Protein AF-A0A0A2C3P9-F1 (afdb_monomer_lite)

Foldseek 3Di:
DDFAALVVVCVVLVPPDSVLVVVCVVVPQQVQQWDADPNDTTGDQDDPPDDGPSVSSVVVQVPDPPDDDDPPPPPDD

Structure (mmCIF, N/CA/C/O backbone):
data_AF-A0A0A2C3P9-F1
#
_entry.id   AF-A0A0A2C3P9-F1
#
loop_
_atom_site.group_PDB
_atom_site.id
_atom_site.type_symbol
_atom_site.label_atom_id
_atom_site.label_alt_id
_atom_site.label_comp_id
_atom_site.label_asym_id
_atom_site.label_entity_id
_atom_site.label_seq_id
_atom_site.pdbx_PDB_ins_code
_atom_site.Cartn_x
_atom_site.Cartn_y
_atom_site.Cartn_z
_atom_site.occupancy
_atom_site.B_iso_or_equiv
_atom_site.auth_seq_id
_atom_site.auth_comp_id
_atom_site.auth_asym_id
_atom_site.auth_atom_id
_atom_site.pdbx_PDB_model_num
ATOM 1 N N . MET A 1 1 ? 0.543 -5.833 15.763 1.00 56.69 1 MET A N 1
ATOM 2 C CA . MET A 1 1 ? 1.360 -5.435 14.593 1.00 56.69 1 MET A CA 1
ATOM 3 C C . MET A 1 1 ? 0.793 -4.152 13.990 1.00 56.69 1 MET A C 1
ATOM 5 O O . MET A 1 1 ? -0.417 -3.976 14.099 1.00 56.69 1 MET A O 1
ATOM 9 N N . PRO A 1 2 ? 1.610 -3.241 13.424 1.00 76.56 2 PRO A N 1
ATOM 10 C CA . PRO A 1 2 ? 1.123 -1.941 12.977 1.00 76.56 2 PRO A CA 1
ATOM 11 C C . PRO A 1 2 ? 0.371 -2.074 11.650 1.00 76.56 2 PRO A C 1
ATOM 13 O O . PRO A 1 2 ? 0.962 -2.316 10.600 1.00 76.56 2 PRO A O 1
ATOM 16 N N . PHE A 1 3 ? -0.945 -1.903 11.709 1.00 84.00 3 PHE A N 1
ATOM 17 C CA . PHE A 1 3 ? -1.758 -1.645 10.531 1.00 84.00 3 PHE A CA 1
ATOM 18 C C . PHE A 1 3 ? -1.482 -0.218 10.068 1.00 84.00 3 PHE A C 1
ATOM 20 O O . PHE A 1 3 ? -1.712 0.733 10.814 1.00 84.00 3 PHE A O 1
ATOM 27 N N . CYS A 1 4 ? -0.983 -0.061 8.849 1.00 87.75 4 CYS A N 1
ATOM 28 C CA . CYS A 1 4 ? -0.615 1.247 8.320 1.00 87.75 4 CYS A CA 1
ATOM 29 C C . CYS A 1 4 ? -1.643 1.712 7.299 1.00 87.75 4 CYS A C 1
ATOM 31 O O . CYS A 1 4 ? -2.181 0.927 6.518 1.00 87.75 4 CYS A O 1
ATOM 33 N N . THR A 1 5 ? -1.926 3.009 7.265 1.00 89.31 5 THR A N 1
ATOM 34 C CA . THR A 1 5 ? -2.692 3.563 6.146 1.00 89.31 5 THR A CA 1
ATOM 35 C C . THR A 1 5 ? -1.870 3.488 4.859 1.00 89.31 5 THR A C 1
ATOM 37 O O . THR A 1 5 ? -0.643 3.496 4.889 1.00 89.31 5 THR A O 1
ATOM 40 N N . PHE A 1 6 ? -2.527 3.520 3.698 1.00 85.62 6 PHE A N 1
ATOM 41 C CA . PHE A 1 6 ? -1.841 3.562 2.398 1.00 85.62 6 PHE A CA 1
ATOM 42 C C . PHE A 1 6 ? -0.791 4.681 2.303 1.00 85.62 6 PHE A C 1
ATOM 44 O O . PHE A 1 6 ? 0.244 4.517 1.661 1.00 85.62 6 PHE A O 1
ATOM 51 N N . SER A 1 7 ? -1.052 5.826 2.940 1.00 84.88 7 SER A N 1
ATOM 52 C CA . SER A 1 7 ? -0.119 6.954 2.978 1.00 84.88 7 SER A CA 1
ATOM 53 C C . SER A 1 7 ? 1.119 6.645 3.817 1.00 84.88 7 SER A C 1
ATOM 55 O O . SER A 1 7 ? 2.225 6.982 3.405 1.00 84.88 7 SER A O 1
ATOM 57 N N . GLU A 1 8 ? 0.949 6.006 4.972 1.00 86.81 8 GLU A N 1
ATOM 58 C CA . GLU A 1 8 ? 2.062 5.598 5.833 1.00 86.81 8 GLU A CA 1
ATOM 59 C C . GLU A 1 8 ? 2.863 4.472 5.196 1.00 86.81 8 GLU A C 1
ATOM 61 O O . GLU A 1 8 ? 4.081 4.575 5.113 1.00 86.81 8 GLU A O 1
ATOM 66 N N . THR A 1 9 ? 2.193 3.458 4.646 1.00 87.94 9 THR A N 1
ATOM 67 C CA . THR 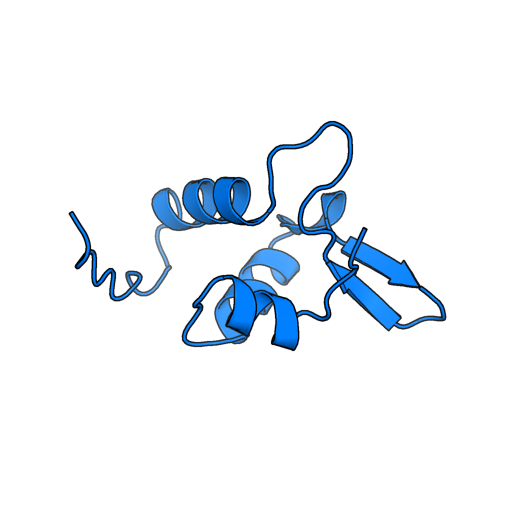A 1 9 ? 2.836 2.372 3.902 1.00 87.94 9 THR A CA 1
ATOM 68 C C . THR A 1 9 ? 3.676 2.910 2.747 1.00 87.94 9 THR A C 1
ATOM 70 O O . THR A 1 9 ? 4.800 2.460 2.555 1.00 87.94 9 THR A O 1
ATOM 73 N N . ALA A 1 10 ? 3.188 3.910 2.002 1.00 84.75 10 ALA A N 1
ATOM 74 C CA . ALA A 1 10 ? 3.975 4.533 0.938 1.00 84.75 10 ALA A CA 1
ATOM 75 C C . ALA A 1 10 ? 5.273 5.161 1.469 1.00 84.75 10 ALA A C 1
ATOM 77 O O . ALA A 1 10 ? 6.319 4.985 0.851 1.00 84.75 10 ALA A O 1
ATOM 78 N N . ARG A 1 11 ? 5.217 5.851 2.616 1.00 83.81 11 ARG A N 1
ATOM 79 C CA . ARG A 1 11 ? 6.403 6.459 3.240 1.00 83.81 11 ARG A CA 1
ATOM 80 C C . ARG A 1 11 ? 7.365 5.407 3.784 1.00 83.81 11 ARG A C 1
ATOM 82 O O . ARG A 1 11 ? 8.550 5.485 3.492 1.00 83.81 11 ARG A O 1
ATOM 89 N N . ILE A 1 12 ? 6.852 4.422 4.523 1.00 85.44 12 ILE A N 1
ATOM 90 C CA . ILE A 1 12 ? 7.642 3.343 5.140 1.00 85.44 12 ILE A CA 1
ATOM 91 C C . ILE A 1 12 ? 8.395 2.546 4.071 1.00 85.44 12 ILE A C 1
ATOM 93 O O . ILE A 1 12 ? 9.561 2.220 4.249 1.00 85.44 12 ILE A O 1
ATOM 97 N N . LEU A 1 13 ? 7.742 2.263 2.942 1.00 82.56 13 LEU A N 1
ATOM 98 C CA . LEU A 1 13 ? 8.322 1.482 1.849 1.00 82.56 13 LEU A CA 1
ATOM 99 C C . LEU A 1 13 ? 9.122 2.329 0.839 1.00 82.56 13 LEU A C 1
ATOM 101 O O . LEU A 1 13 ? 9.603 1.801 -0.164 1.00 82.56 13 LEU A O 1
ATOM 105 N N . GLY A 1 14 ? 9.250 3.641 1.068 1.00 81.88 14 GLY A N 1
ATOM 106 C CA . GLY A 1 14 ? 10.023 4.542 0.208 1.00 81.88 14 GLY A CA 1
ATOM 107 C C . GLY A 1 14 ? 9.409 4.792 -1.175 1.00 81.88 14 GLY A C 1
ATOM 108 O O . GLY A 1 14 ? 10.120 5.140 -2.118 1.00 81.88 14 GLY A O 1
ATOM 109 N N . TYR A 1 15 ? 8.095 4.617 -1.341 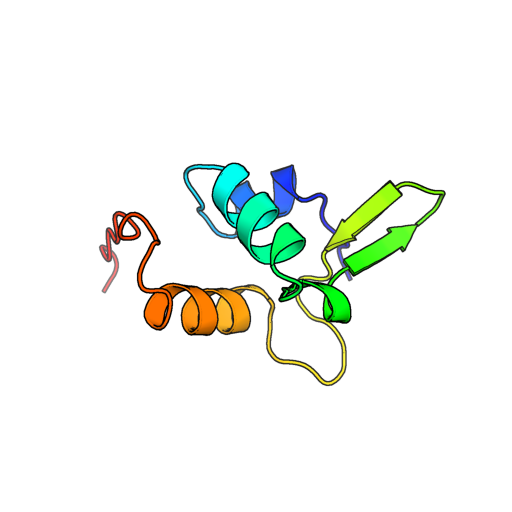1.00 80.00 15 TYR A N 1
ATOM 110 C CA . TYR A 1 15 ? 7.422 4.937 -2.599 1.00 80.00 15 TYR A CA 1
ATOM 111 C C . TYR A 1 15 ? 7.259 6.447 -2.762 1.00 80.00 15 TYR A C 1
ATOM 113 O O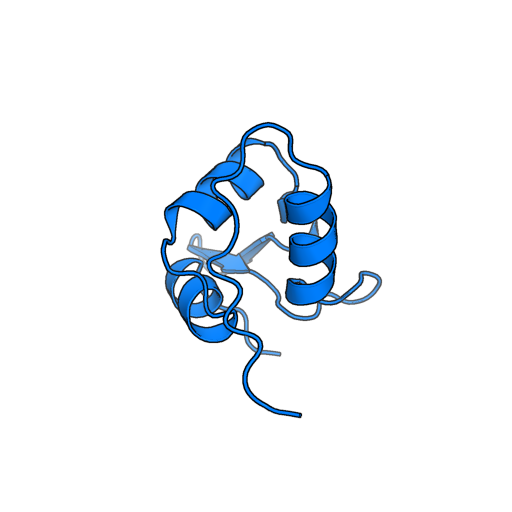 . TYR A 1 15 ? 6.597 7.106 -1.963 1.00 80.00 15 TYR A O 1
ATOM 121 N N . SER A 1 16 ? 7.763 6.983 -3.877 1.00 68.69 16 SER A N 1
ATOM 122 C CA . SER A 1 16 ? 7.629 8.408 -4.214 1.00 68.69 16 SER A CA 1
ATOM 123 C C . SER A 1 16 ? 6.176 8.851 -4.413 1.00 68.69 16 SER A C 1
ATOM 125 O O . SER A 1 16 ? 5.877 10.038 -4.323 1.00 68.69 16 SER A O 1
ATOM 127 N N . SER A 1 17 ? 5.255 7.921 -4.696 1.00 71.81 17 SER A N 1
ATOM 128 C CA . SER A 1 17 ? 3.841 8.243 -4.876 1.00 71.81 17 SER A CA 1
ATOM 129 C C . SER A 1 17 ? 2.905 7.176 -4.321 1.00 71.81 17 SER A C 1
ATOM 131 O O . SER A 1 17 ? 3.016 5.987 -4.625 1.00 71.81 17 SER A O 1
ATOM 133 N N . ARG A 1 18 ? 1.890 7.640 -3.583 1.00 83.00 18 ARG A N 1
ATOM 134 C CA . ARG A 1 18 ? 0.751 6.828 -3.118 1.00 83.00 18 ARG A CA 1
ATOM 135 C C . ARG A 1 18 ? -0.010 6.194 -4.284 1.00 83.00 18 ARG A C 1
ATOM 137 O O . ARG A 1 18 ? -0.618 5.139 -4.119 1.00 83.00 18 ARG A O 1
ATOM 144 N N . SER A 1 19 ? 0.037 6.817 -5.463 1.00 81.25 19 SER A N 1
ATOM 145 C CA . SER A 1 19 ? -0.662 6.363 -6.666 1.00 81.25 19 SER A CA 1
ATOM 146 C C . SER A 1 19 ? -0.268 4.944 -7.076 1.00 81.25 19 SER A C 1
ATOM 148 O O . SER A 1 19 ? -1.116 4.213 -7.580 1.00 81.25 19 SER A O 1
ATOM 150 N N . THR A 1 20 ? 0.974 4.520 -6.819 1.00 80.06 20 THR A N 1
ATOM 151 C CA . THR A 1 20 ? 1.425 3.146 -7.094 1.00 80.06 20 THR A CA 1
ATOM 152 C C . THR A 1 20 ? 0.647 2.137 -6.253 1.00 80.06 20 THR A C 1
ATOM 154 O O . THR A 1 20 ? 0.071 1.204 -6.805 1.00 80.06 20 THR A O 1
ATOM 157 N N . LEU A 1 21 ? 0.527 2.364 -4.941 1.00 84.06 21 LEU A N 1
ATOM 158 C CA . LEU A 1 21 ? -0.247 1.483 -4.061 1.00 84.06 21 LEU A CA 1
ATOM 159 C C . LEU A 1 21 ? -1.734 1.466 -4.431 1.00 84.06 21 LEU A C 1
ATOM 161 O O . LEU A 1 21 ? -2.345 0.401 -4.443 1.00 84.06 21 LEU A O 1
ATOM 165 N N . TYR A 1 22 ? -2.317 2.613 -4.793 1.00 86.62 22 TYR A N 1
ATOM 166 C CA . TYR A 1 22 ? -3.714 2.666 -5.241 1.00 86.62 22 TYR A CA 1
ATOM 167 C C . TYR A 1 22 ? -3.951 1.922 -6.561 1.00 86.62 22 TYR A C 1
ATOM 169 O O . TYR A 1 22 ? -4.986 1.272 -6.697 1.00 86.62 22 TYR A O 1
ATOM 177 N N . LYS A 1 23 ? -3.007 1.962 -7.511 1.00 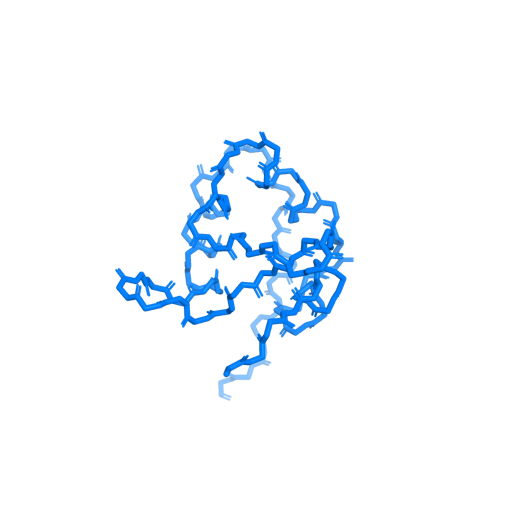84.94 23 LYS A N 1
ATOM 178 C CA . LYS A 1 23 ? -3.075 1.159 -8.745 1.00 84.94 23 LYS A CA 1
ATOM 179 C C . LYS A 1 23 ? -3.008 -0.334 -8.426 1.00 84.94 23 LYS A C 1
ATOM 181 O O . LYS A 1 23 ? -3.905 -1.076 -8.802 1.00 84.94 23 LYS A O 1
ATOM 186 N N . VAL A 1 24 ? -2.006 -0.754 -7.653 1.00 84.62 24 VAL A N 1
ATOM 187 C CA . VAL A 1 24 ? -1.821 -2.162 -7.259 1.00 84.62 24 VAL A CA 1
ATOM 188 C C . VAL A 1 24 ? -3.040 -2.689 -6.486 1.00 84.62 24 VAL A C 1
ATOM 190 O O . VAL A 1 24 ? -3.481 -3.814 -6.722 1.00 84.62 24 VAL A O 1
ATOM 193 N N . ARG A 1 25 ? -3.652 -1.851 -5.639 1.00 87.25 25 ARG A N 1
ATOM 194 C CA . ARG A 1 25 ? -4.936 -2.131 -4.984 1.00 87.25 25 ARG A CA 1
ATOM 195 C C . ARG A 1 25 ? -6.085 -2.288 -5.979 1.00 87.25 25 ARG A C 1
ATOM 197 O O . ARG A 1 25 ? -6.823 -3.262 -5.885 1.00 87.25 25 ARG A O 1
ATOM 204 N N . LYS A 1 26 ? -6.261 -1.329 -6.898 1.00 86.00 26 LYS A N 1
ATOM 205 C CA . LYS A 1 26 ? -7.333 -1.344 -7.911 1.00 86.00 26 LYS A CA 1
ATOM 206 C C . LYS A 1 26 ? -7.269 -2.613 -8.759 1.00 86.00 26 LYS A C 1
ATOM 208 O O . LYS A 1 26 ? -8.300 -3.209 -9.040 1.00 86.00 26 LYS A O 1
ATOM 213 N N . ASP A 1 27 ? -6.058 -3.043 -9.081 1.00 83.75 27 ASP A N 1
ATOM 214 C CA . ASP A 1 27 ? -5.789 -4.253 -9.852 1.00 83.75 27 ASP A CA 1
ATOM 215 C C . ASP A 1 27 ? -5.923 -5.546 -9.012 1.00 83.75 27 ASP A C 1
ATOM 217 O O . ASP A 1 27 ? -5.719 -6.639 -9.526 1.00 83.75 27 ASP A O 1
ATOM 221 N N . GLY A 1 28 ? -6.272 -5.442 -7.723 1.00 86.19 28 GLY A N 1
ATOM 222 C CA . GLY A 1 28 ? -6.643 -6.572 -6.864 1.00 86.19 28 GLY A CA 1
ATOM 223 C C . GLY A 1 28 ? -5.495 -7.257 -6.120 1.00 86.19 28 GLY A C 1
ATOM 224 O O . GLY A 1 28 ? -5.745 -8.196 -5.368 1.00 86.19 28 GLY A O 1
ATOM 225 N N . TRP A 1 29 ? -4.258 -6.781 -6.255 1.00 86.62 29 TRP A N 1
ATOM 226 C CA . TRP A 1 29 ? -3.069 -7.460 -5.719 1.00 86.62 29 TRP A CA 1
ATOM 227 C C . TRP A 1 29 ? -2.849 -7.281 -4.211 1.00 86.62 29 TRP A C 1
ATOM 229 O O . TRP A 1 29 ? -2.034 -7.991 -3.623 1.00 86.62 29 TRP A O 1
ATOM 239 N N . LEU A 1 30 ? -3.555 -6.332 -3.583 1.00 88.06 30 LEU A N 1
ATOM 240 C CA . LEU A 1 30 ? -3.442 -6.036 -2.148 1.00 88.06 30 LEU A CA 1
ATOM 241 C C . LEU A 1 30 ? -4.549 -6.661 -1.294 1.00 88.06 30 LEU A C 1
ATOM 243 O O . LEU A 1 30 ? -4.562 -6.435 -0.091 1.00 88.06 30 LEU A O 1
ATOM 247 N N . LYS A 1 31 ? -5.454 -7.464 -1.871 1.00 87.56 31 LYS A N 1
ATOM 248 C CA . LYS A 1 31 ? -6.616 -8.010 -1.145 1.00 87.56 31 LYS A CA 1
ATOM 249 C C . LYS A 1 31 ? -6.240 -8.763 0.135 1.00 87.56 31 LYS A C 1
ATOM 251 O O . LYS A 1 31 ? -6.882 -8.563 1.154 1.00 87.56 31 LYS A O 1
ATOM 256 N N . HIS A 1 32 ? -5.182 -9.574 0.094 1.00 87.06 32 HIS A N 1
ATOM 257 C CA . HIS A 1 32 ? -4.697 -10.346 1.250 1.00 87.06 32 HIS A CA 1
ATOM 258 C C . HIS A 1 32 ? -3.993 -9.495 2.320 1.00 87.06 32 HIS A C 1
ATOM 260 O O . HIS A 1 32 ? -3.739 -9.974 3.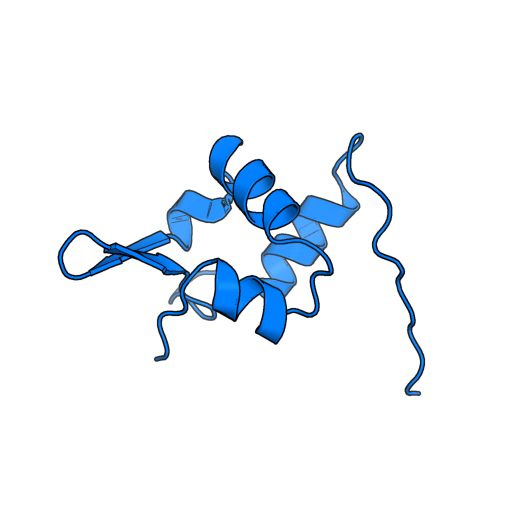419 1.00 87.06 32 HIS A O 1
ATOM 266 N N . TYR A 1 33 ? -3.678 -8.242 1.993 1.00 89.69 33 TYR A N 1
ATOM 267 C CA . TYR A 1 33 ? -2.985 -7.294 2.861 1.00 89.69 33 TYR A CA 1
ATOM 268 C C . TYR A 1 33 ? -3.930 -6.201 3.380 1.00 89.69 33 TYR A C 1
ATOM 270 O O . TYR A 1 33 ? -3.574 -5.482 4.307 1.00 89.69 33 TYR A O 1
ATOM 278 N N . GLU A 1 34 ? -5.121 -6.042 2.790 1.00 90.44 34 GLU A N 1
ATOM 279 C CA . GLU A 1 34 ? -6.118 -5.059 3.215 1.00 90.44 34 GLU A CA 1
ATOM 280 C C . GLU A 1 34 ? -6.855 -5.534 4.473 1.00 90.44 34 GLU A C 1
ATOM 282 O O . GLU A 1 34 ? -7.506 -6.575 4.482 1.00 90.44 34 GLU A O 1
ATOM 287 N N . VAL A 1 35 ? -6.833 -4.704 5.512 1.00 89.31 35 VAL A N 1
ATOM 288 C CA . VAL A 1 35 ? -7.579 -4.924 6.754 1.00 89.31 35 VAL A CA 1
ATOM 289 C C . VAL A 1 35 ? -8.528 -3.753 6.961 1.00 89.31 35 VAL A C 1
ATOM 291 O O . VAL A 1 35 ? -8.136 -2.592 6.825 1.00 89.31 35 VAL A O 1
ATOM 294 N N . SER A 1 36 ? -9.792 -4.034 7.276 1.00 89.38 36 SER A N 1
ATOM 295 C CA . SER A 1 36 ? -10.747 -2.989 7.642 1.00 89.38 36 SER A CA 1
ATOM 296 C C . SER A 1 36 ? -10.892 -2.915 9.155 1.00 89.38 36 SER A C 1
ATOM 298 O O . SER A 1 36 ? -11.254 -3.895 9.796 1.00 89.38 36 SER A O 1
ATOM 300 N N . ILE A 1 37 ? -10.608 -1.743 9.718 1.00 87.62 37 ILE A N 1
ATOM 301 C CA . ILE A 1 37 ? -10.706 -1.472 11.153 1.00 87.62 37 ILE A CA 1
ATOM 302 C C . ILE A 1 37 ? -11.558 -0.218 11.303 1.00 87.62 37 ILE A C 1
ATOM 304 O O . ILE A 1 37 ? -11.212 0.830 10.759 1.00 87.62 37 ILE A O 1
ATOM 308 N N . GLN A 1 38 ? -12.695 -0.330 11.997 1.00 85.50 38 GLN A N 1
ATOM 309 C CA . GLN A 1 38 ? -13.631 0.784 12.225 1.00 85.50 38 GLN A CA 1
ATOM 310 C C . GLN A 1 38 ? -14.033 1.524 10.927 1.00 85.50 38 GLN A C 1
ATOM 312 O O . GLN A 1 38 ? -14.057 2.751 10.870 1.00 85.50 38 GLN A O 1
ATOM 317 N N . GLY A 1 39 ? -14.273 0.781 9.840 1.00 85.56 39 GLY A N 1
ATOM 318 C CA . GLY A 1 39 ? -14.658 1.342 8.535 1.00 85.56 39 GLY A CA 1
ATOM 319 C C . GLY A 1 39 ? -13.520 2.007 7.746 1.00 85.56 39 GLY A C 1
ATOM 320 O O . GLY A 1 39 ? -13.709 2.381 6.589 1.00 85.56 39 GLY A O 1
ATOM 321 N N . LYS A 1 40 ? -12.315 2.113 8.318 1.00 84.88 40 LYS A N 1
ATOM 322 C CA . LYS A 1 40 ? -11.109 2.565 7.615 1.00 84.88 40 LYS A CA 1
ATOM 323 C C . LYS A 1 40 ? -10.336 1.371 7.071 1.00 84.88 40 LYS A C 1
ATOM 325 O O . LYS A 1 40 ? -10.357 0.282 7.643 1.00 84.88 40 LYS A O 1
ATOM 330 N N . LYS A 1 41 ? -9.666 1.576 5.937 1.00 87.19 41 LYS A N 1
ATOM 331 C CA . LYS A 1 41 ? -8.834 0.559 5.289 1.00 87.19 41 LYS A CA 1
ATOM 332 C C . LYS A 1 41 ? -7.367 0.783 5.609 1.00 87.19 41 LYS A C 1
ATOM 334 O O . LYS A 1 41 ? -6.833 1.866 5.361 1.00 87.19 41 LYS A O 1
ATOM 339 N N . TYR A 1 42 ? -6.737 -0.275 6.081 1.00 90.62 42 TYR A N 1
ATOM 340 C CA . TYR A 1 42 ? -5.331 -0.341 6.417 1.00 90.62 42 TYR A CA 1
ATOM 341 C C . TYR A 1 42 ? -4.661 -1.449 5.616 1.00 90.62 42 TYR A C 1
ATOM 343 O O . TYR A 1 42 ? -5.325 -2.311 5.041 1.00 90.62 42 TYR A O 1
ATOM 351 N N . LEU A 1 43 ? -3.339 -1.402 5.582 1.00 90.38 43 LEU A N 1
ATOM 352 C CA . LEU A 1 43 ? -2.489 -2.443 5.050 1.00 90.38 43 LEU A CA 1
ATOM 353 C C . LEU A 1 43 ? -1.720 -3.084 6.196 1.00 90.38 43 LEU A C 1
ATOM 355 O O . LEU A 1 43 ? -1.094 -2.392 7.004 1.00 90.38 43 LEU A O 1
ATOM 359 N N . ASP A 1 44 ? -1.768 -4.407 6.242 1.00 90.56 44 ASP A N 1
ATOM 360 C CA . ASP A 1 44 ? -0.861 -5.192 7.058 1.00 90.56 44 ASP A CA 1
ATOM 361 C C . ASP A 1 44 ? 0.485 -5.304 6.332 1.00 90.56 44 ASP A C 1
ATOM 363 O O . ASP A 1 44 ? 0.558 -5.730 5.178 1.00 90.56 44 ASP A O 1
ATOM 367 N N . LEU A 1 45 ? 1.559 -4.876 6.993 1.00 87.50 45 LEU A N 1
ATOM 368 C CA . LEU A 1 45 ? 2.911 -4.983 6.447 1.00 87.50 45 LEU A CA 1
ATOM 369 C C . LEU A 1 45 ? 3.443 -6.419 6.529 1.00 87.50 45 LEU A C 1
ATOM 371 O O . LEU A 1 45 ? 4.277 -6.803 5.708 1.00 87.50 45 LEU A O 1
ATOM 375 N N . HIS A 1 46 ? 2.964 -7.198 7.502 1.00 87.75 46 HIS A N 1
ATOM 376 C CA . HIS A 1 46 ? 3.428 -8.552 7.796 1.00 87.75 46 HIS A CA 1
ATOM 377 C C . HIS A 1 46 ? 2.238 -9.477 8.099 1.00 87.75 46 HIS A C 1
ATOM 379 O O . HIS A 1 46 ? 2.131 -9.996 9.216 1.00 87.75 46 HIS A O 1
ATOM 385 N N . PRO A 1 47 ? 1.339 -9.698 7.123 1.00 86.38 47 PRO A N 1
ATOM 386 C CA . PRO A 1 47 ? 0.222 -10.613 7.307 1.00 86.38 47 PRO A CA 1
ATOM 387 C C . PRO A 1 47 ? 0.703 -12.035 7.594 1.00 86.38 47 PRO A C 1
ATOM 389 O O . PRO A 1 47 ? 1.648 -12.548 6.990 1.00 86.38 47 PRO A O 1
ATOM 392 N N . LYS A 1 48 ? 0.005 -12.713 8.505 1.00 82.69 48 LYS A N 1
ATOM 393 C CA . LYS A 1 48 ? 0.296 -14.105 8.849 1.00 82.69 48 LYS A CA 1
ATOM 394 C C . LYS A 1 48 ? -0.001 -15.014 7.651 1.00 82.69 48 LYS A C 1
ATOM 396 O O . LYS A 1 48 ? -1.108 -14.996 7.124 1.00 82.69 48 LYS A O 1
ATOM 401 N N . GLY A 1 49 ? 0.973 -15.833 7.254 1.00 84.38 49 GLY A N 1
ATOM 402 C CA . GLY A 1 49 ? 0.824 -16.795 6.153 1.00 84.38 49 GLY A CA 1
ATOM 403 C C . GLY A 1 49 ? 1.117 -16.238 4.755 1.00 84.38 49 GLY A C 1
ATOM 404 O O . GLY A 1 49 ? 1.001 -16.978 3.784 1.00 84.38 49 GLY A O 1
ATOM 405 N N . HIS A 1 50 ? 1.538 -14.976 4.643 1.00 85.69 50 HIS A N 1
ATOM 406 C CA . HIS A 1 50 ? 1.973 -14.375 3.382 1.00 85.69 50 HIS A CA 1
ATOM 407 C C . HIS A 1 50 ? 3.334 -13.688 3.548 1.00 85.69 50 HIS A C 1
ATOM 409 O O . HIS A 1 50 ? 3.750 -13.347 4.655 1.00 85.69 50 HIS A O 1
ATOM 415 N N . SER A 1 51 ? 4.043 -13.481 2.436 1.00 88.25 51 SER A N 1
ATOM 416 C CA . SER A 1 51 ? 5.290 -12.713 2.440 1.00 88.25 51 SER A CA 1
ATOM 417 C C . SER A 1 51 ? 5.038 -11.263 2.875 1.00 88.25 51 SER A C 1
ATOM 419 O O . SER A 1 51 ? 3.949 -10.740 2.614 1.00 88.25 51 SER A O 1
ATOM 421 N N . PRO A 1 52 ? 6.035 -10.585 3.473 1.00 90.25 52 PRO A N 1
ATOM 422 C CA . PRO A 1 52 ? 5.937 -9.171 3.818 1.00 90.25 52 PRO A CA 1
ATOM 423 C C . PRO A 1 52 ? 5.478 -8.330 2.626 1.00 90.25 52 PRO A C 1
ATOM 425 O O . PRO A 1 52 ? 5.873 -8.583 1.483 1.00 90.25 52 PRO A O 1
ATOM 428 N N . LEU A 1 53 ? 4.671 -7.302 2.892 1.00 88.00 53 LEU A N 1
ATOM 429 C CA . LEU A 1 53 ? 4.075 -6.471 1.846 1.00 88.00 53 LEU A CA 1
ATOM 430 C C . LEU A 1 53 ? 5.136 -5.840 0.930 1.00 88.00 53 LEU A C 1
ATOM 432 O O . LEU A 1 53 ? 4.926 -5.755 -0.276 1.00 88.00 53 LEU A O 1
ATOM 436 N N . ASP A 1 54 ? 6.282 -5.434 1.483 1.00 86.62 54 ASP A N 1
ATOM 437 C CA . ASP A 1 54 ? 7.415 -4.915 0.707 1.00 86.62 54 ASP A CA 1
ATOM 438 C C . ASP A 1 54 ? 7.906 -5.918 -0.346 1.00 86.62 54 ASP A C 1
ATOM 440 O O . ASP A 1 54 ? 8.054 -5.580 -1.520 1.00 86.62 54 ASP A O 1
ATOM 444 N N . GLN A 1 55 ? 8.111 -7.170 0.064 1.00 86.38 55 GLN A N 1
ATOM 445 C CA . GLN A 1 55 ? 8.605 -8.231 -0.808 1.00 86.38 55 GLN A CA 1
ATOM 446 C C . GLN A 1 55 ? 7.578 -8.588 -1.885 1.00 86.38 55 GLN A C 1
ATOM 448 O O . GLN A 1 55 ? 7.932 -8.726 -3.057 1.00 86.38 55 GLN A O 1
ATOM 453 N N . HIS A 1 56 ? 6.301 -8.672 -1.508 1.00 88.25 56 HIS A N 1
ATOM 454 C CA . HIS A 1 56 ? 5.204 -8.908 -2.449 1.00 88.25 56 HIS A CA 1
ATOM 455 C C . HIS A 1 56 ? 5.101 -7.792 -3.493 1.00 88.25 56 HIS A C 1
ATOM 457 O O . HIS A 1 56 ? 5.045 -8.052 -4.696 1.00 88.25 56 HIS A O 1
ATOM 463 N N . LEU A 1 57 ? 5.159 -6.533 -3.051 1.00 85.00 57 LEU A N 1
ATOM 464 C CA . LEU A 1 57 ? 5.153 -5.376 -3.941 1.00 85.00 57 LEU A CA 1
ATOM 465 C C . LEU A 1 57 ? 6.379 -5.347 -4.856 1.00 85.00 57 LEU A C 1
ATOM 467 O O . LEU A 1 57 ? 6.222 -5.074 -6.042 1.00 85.00 57 LEU A O 1
ATOM 471 N N . LYS A 1 58 ? 7.580 -5.662 -4.354 1.00 83.69 58 LYS A N 1
ATOM 472 C CA . LYS A 1 58 ? 8.786 -5.787 -5.190 1.00 83.69 58 LYS A CA 1
ATOM 473 C C . LYS A 1 58 ? 8.570 -6.791 -6.322 1.00 83.69 58 LYS A C 1
ATOM 475 O O . LYS A 1 58 ? 8.852 -6.452 -7.468 1.00 83.69 58 LYS A O 1
ATOM 480 N N . GLY A 1 59 ? 8.000 -7.959 -6.022 1.00 83.44 59 GLY A N 1
ATOM 481 C CA . GLY A 1 59 ? 7.657 -8.963 -7.032 1.00 83.44 59 GLY A CA 1
ATOM 482 C C . GLY A 1 59 ? 6.664 -8.432 -8.068 1.00 83.44 59 GLY A C 1
ATOM 483 O O . GLY A 1 59 ? 6.941 -8.453 -9.264 1.00 83.44 59 GLY A O 1
ATOM 484 N N . ILE A 1 60 ? 5.536 -7.866 -7.629 1.00 82.44 60 ILE A N 1
ATOM 485 C CA . ILE A 1 60 ? 4.514 -7.331 -8.548 1.00 82.44 60 ILE A CA 1
ATOM 486 C C . ILE A 1 60 ? 5.083 -6.225 -9.443 1.00 82.44 60 ILE A C 1
ATOM 488 O O . ILE A 1 60 ? 4.788 -6.171 -10.636 1.00 82.44 60 ILE A O 1
ATOM 492 N N . LEU A 1 61 ? 5.870 -5.312 -8.874 1.00 76.81 61 LEU A N 1
ATOM 493 C CA . LEU A 1 61 ? 6.393 -4.157 -9.600 1.00 76.81 61 LEU A CA 1
ATOM 494 C C . LEU A 1 61 ? 7.514 -4.531 -10.575 1.00 76.81 61 LEU A C 1
ATOM 496 O O . LEU A 1 61 ? 7.667 -3.827 -11.568 1.00 76.81 61 LEU A O 1
ATOM 500 N N . GLN A 1 62 ? 8.257 -5.615 -10.329 1.00 73.50 62 GLN A N 1
ATOM 501 C CA . GLN A 1 62 ? 9.229 -6.159 -11.285 1.00 73.50 62 GLN A CA 1
ATOM 502 C C . GLN A 1 62 ? 8.556 -6.741 -12.533 1.00 73.50 62 GLN A C 1
ATOM 504 O O . GLN A 1 62 ? 9.062 -6.569 -13.635 1.00 73.50 62 GLN A O 1
ATOM 509 N N . TRP A 1 63 ? 7.404 -7.393 -12.371 1.00 69.62 63 TRP A N 1
ATOM 510 C CA . TRP A 1 63 ? 6.694 -8.056 -13.470 1.00 69.62 63 TRP A CA 1
ATOM 511 C C . TRP A 1 63 ? 5.732 -7.143 -14.243 1.00 69.62 63 TRP A C 1
ATOM 513 O O . TRP A 1 63 ? 5.204 -7.537 -15.283 1.00 69.62 63 TRP A O 1
ATOM 523 N N . ARG A 1 64 ? 5.457 -5.927 -13.752 1.00 64.88 64 ARG A N 1
ATOM 524 C CA . ARG A 1 64 ? 4.449 -5.043 -14.353 1.00 64.88 64 ARG A CA 1
ATOM 525 C C . ARG A 1 64 ? 4.953 -4.350 -15.624 1.00 64.88 64 ARG A C 1
ATOM 527 O O . ARG A 1 64 ? 5.852 -3.518 -15.526 1.00 64.88 64 ARG A O 1
ATOM 534 N N . PRO A 1 65 ? 4.275 -4.524 -16.774 1.00 54.16 65 PRO A N 1
ATOM 535 C CA . PRO A 1 65 ? 4.666 -3.876 -18.029 1.00 54.16 65 PRO A CA 1
ATOM 536 C C . PRO A 1 65 ? 4.447 -2.350 -18.046 1.00 54.16 65 PRO A C 1
ATOM 538 O O . PRO A 1 65 ? 4.971 -1.666 -18.915 1.00 54.16 65 PRO A O 1
ATOM 541 N N . SER A 1 66 ? 3.675 -1.793 -17.104 1.00 57.09 66 SER A N 1
ATOM 542 C CA . SER A 1 66 ? 3.211 -0.394 -17.113 1.00 57.09 66 SER A CA 1
ATOM 543 C C . SER A 1 66 ? 3.673 0.450 -15.917 1.00 57.09 66 SER A C 1
ATOM 545 O O . SER A 1 66 ? 3.122 1.527 -15.662 1.00 57.09 66 SER A O 1
ATOM 547 N N . ASN A 1 67 ? 4.659 -0.016 -15.144 1.00 60.03 67 ASN A N 1
ATOM 548 C CA . ASN A 1 67 ? 5.115 0.719 -13.968 1.00 60.03 67 ASN A CA 1
ATOM 549 C C . ASN A 1 67 ? 6.255 1.697 -14.325 1.00 60.03 67 ASN A C 1
ATOM 551 O O . ASN A 1 67 ? 7.253 1.260 -14.896 1.00 60.03 67 ASN A O 1
ATOM 555 N N . PRO A 1 68 ? 6.167 2.999 -13.975 1.00 52.25 68 PRO A N 1
ATOM 556 C CA . PRO A 1 68 ? 7.320 3.884 -14.039 1.00 52.25 68 PRO A CA 1
ATOM 557 C C . PRO A 1 68 ? 8.375 3.319 -13.092 1.00 52.25 68 PRO A C 1
ATOM 559 O O . PRO A 1 68 ? 8.138 3.160 -11.892 1.00 52.25 68 PRO A O 1
ATOM 562 N N . ILE A 1 69 ? 9.496 2.937 -13.691 1.00 49.94 69 ILE A N 1
ATOM 563 C CA . ILE A 1 69 ? 10.675 2.360 -13.062 1.00 49.94 69 ILE A CA 1
ATOM 564 C C . ILE A 1 69 ? 10.915 3.074 -11.732 1.00 49.94 69 ILE A C 1
ATOM 566 O O . ILE A 1 69 ? 11.063 4.297 -11.674 1.00 49.94 69 ILE A O 1
ATOM 570 N N . ARG A 1 70 ? 10.894 2.290 -10.650 1.00 50.47 70 ARG A N 1
ATOM 571 C CA . ARG A 1 70 ? 11.369 2.681 -9.322 1.00 50.47 70 ARG A CA 1
ATOM 572 C C . ARG A 1 70 ? 12.674 3.452 -9.555 1.00 50.47 70 ARG A C 1
ATOM 574 O O . ARG A 1 70 ? 13.589 2.868 -10.125 1.00 50.47 70 ARG A O 1
ATOM 581 N N . LYS A 1 71 ? 12.771 4.742 -9.190 1.00 46.16 71 LYS A N 1
ATOM 582 C CA . LYS A 1 71 ? 14.080 5.416 -9.109 1.00 46.16 71 LYS A CA 1
ATOM 583 C C . LYS A 1 71 ? 14.852 4.682 -8.018 1.00 46.16 71 LYS A C 1
ATOM 585 O O . LYS A 1 71 ? 14.715 4.962 -6.832 1.00 46.16 71 LYS A O 1
ATOM 590 N N . MET A 1 72 ? 15.529 3.626 -8.433 1.00 44.75 72 MET A N 1
ATOM 591 C CA . MET A 1 72 ? 16.165 2.645 -7.586 1.00 44.75 72 MET A CA 1
ATOM 592 C C . MET A 1 72 ? 17.547 3.205 -7.261 1.00 44.75 72 MET A C 1
ATOM 594 O O . MET A 1 72 ? 18.537 2.805 -7.857 1.00 44.75 72 MET A O 1
ATOM 598 N N . ASN A 1 73 ? 17.603 4.187 -6.357 1.00 42.94 73 ASN A N 1
ATOM 599 C CA . ASN A 1 73 ? 18.857 4.556 -5.707 1.00 42.94 73 ASN A CA 1
ATOM 600 C C . ASN A 1 73 ? 19.203 3.424 -4.730 1.00 42.94 73 ASN A C 1
ATOM 602 O O . ASN A 1 73 ? 18.814 3.464 -3.568 1.00 42.94 73 ASN A O 1
ATOM 606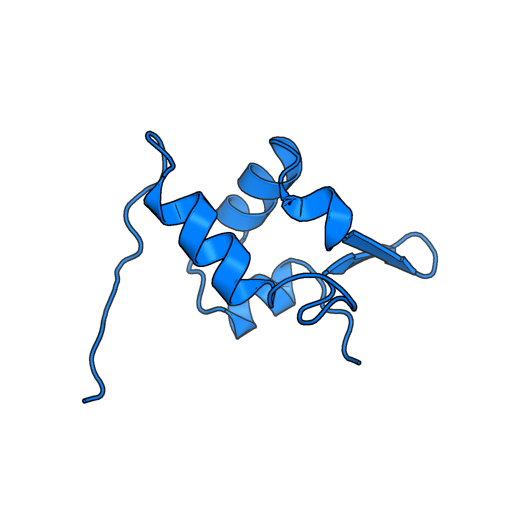 N N . TYR A 1 74 ? 19.868 2.380 -5.229 1.00 44.81 74 TYR A N 1
ATOM 607 C CA . TYR A 1 74 ? 20.680 1.502 -4.388 1.00 44.81 74 TYR A CA 1
ATOM 608 C C . TYR A 1 74 ? 21.989 2.241 -4.133 1.00 44.81 74 TYR A C 1
ATOM 610 O O . TYR A 1 74 ? 22.920 2.145 -4.924 1.00 44.81 74 TYR A O 1
ATOM 618 N N . MET A 1 75 ? 22.024 3.027 -3.067 1.00 41.72 75 MET A N 1
ATOM 619 C CA . MET A 1 75 ? 23.265 3.441 -2.427 1.00 41.72 75 MET A CA 1
ATOM 620 C C . MET A 1 75 ? 23.100 3.053 -0.968 1.00 41.72 75 MET A C 1
ATOM 622 O O . MET A 1 75 ? 22.355 3.717 -0.266 1.00 41.72 75 MET A O 1
ATOM 626 N N . ASP A 1 76 ? 23.637 1.887 -0.623 1.00 40.19 76 ASP A N 1
ATOM 627 C CA . ASP A 1 76 ? 24.246 1.536 0.666 1.00 40.19 76 ASP A CA 1
ATOM 628 C C . ASP A 1 76 ? 24.625 0.049 0.568 1.00 40.19 76 ASP A C 1
ATOM 630 O O . ASP A 1 76 ? 23.809 -0.854 0.781 1.00 40.19 76 ASP A O 1
ATOM 634 N N . ALA A 1 77 ? 25.851 -0.162 0.084 1.00 39.69 77 ALA A N 1
ATOM 635 C CA . ALA A 1 77 ? 26.631 -1.387 0.203 1.00 39.69 77 ALA A CA 1
ATOM 636 C C . ALA A 1 77 ? 27.686 -1.156 1.288 1.00 39.69 77 ALA A C 1
ATOM 638 O O . ALA A 1 77 ? 28.161 0.001 1.372 1.00 39.69 77 ALA A O 1
#

pLDDT: mean 77.95, std 14.89, range [39.69, 90.62]

Sequence (77 aa):
MPFCTFSETARILGYSSRSTLYKVRKDGWLKHYEVSIQGKKYLDLHPKGHSPLDQHLKGILQWRPSNPIRKMNYMDA

Secondary structure (DSSP, 8-state):
--EE-HHHHHHHTT-S-HHHHHHHHHTTTTTTTEEEETTEEEEESS-TTS--HHHHHHHHHHH-TT-----------

Organism: NCBI:txid59924

Radius of gyration: 12.63 Å; chains: 1; bounding box: 41×25×33 Å